Protein AF-K0SH11-F1 (afdb_monomer_lite)

Sequence (106 aa):
MQTMARTFMPMGYVKVKDIRLPEFDRHLAIDGDMCYVFDAPCRYQMIAGRNFLRRAGIDLKFVENHITWMGKSIPMKSSDFAPADYNAVFDDIAYWIDEDEIVGLR

pLDDT: mean 84.52, std 11.97, range [39.06, 97.06]

Foldseek 3Di:
DQDPVGDFDFPAWDWDAFDADVVFPRVDGDGTDIGTDTDDDDQDPDDDDPVNCVSQVWDCDVVQCWIDGPNGIDHHDDPPDHPVNVVVVVVVVVVVVVVVVVVVVD

Organism: Thalassiosira oceanica (NCBI:txid159749)

Structure (mmCIF, N/CA/C/O backbone):
data_AF-K0SH11-F1
#
_entry.id   AF-K0SH11-F1
#
loop_
_atom_site.group_PDB
_atom_site.id
_atom_site.type_symbol
_atom_site.label_atom_id
_atom_site.label_alt_id
_atom_site.label_comp_id
_atom_site.label_asym_id
_atom_site.label_entity_id
_atom_site.label_seq_id
_atom_site.pdbx_PDB_ins_code
_atom_site.Cartn_x
_atom_site.Cartn_y
_atom_site.Cartn_z
_atom_site.occupancy
_atom_site.B_iso_or_equiv
_atom_site.auth_seq_id
_atom_site.auth_comp_id
_atom_site.auth_asym_id
_atom_site.auth_atom_id
_atom_site.pdbx_PDB_model_num
ATOM 1 N N . MET A 1 1 ? 10.738 -12.269 -10.602 1.00 72.44 1 MET A N 1
ATOM 2 C CA . MET A 1 1 ? 9.855 -12.296 -9.416 1.00 72.44 1 MET A CA 1
ATOM 3 C C . MET A 1 1 ? 8.715 -13.266 -9.679 1.00 72.44 1 MET A C 1
ATOM 5 O O . MET A 1 1 ? 8.024 -13.107 -10.675 1.00 72.44 1 MET A O 1
ATOM 9 N N . GLN A 1 2 ? 8.529 -14.279 -8.834 1.00 80.19 2 GLN A N 1
ATOM 10 C CA . GLN A 1 2 ? 7.408 -15.216 -8.957 1.00 80.19 2 GLN A CA 1
ATOM 11 C C . GLN A 1 2 ? 6.299 -14.802 -7.987 1.00 80.19 2 GLN A C 1
ATOM 13 O O . GLN A 1 2 ? 6.550 -14.624 -6.798 1.00 80.19 2 GLN A O 1
ATOM 18 N N . THR A 1 3 ? 5.087 -14.614 -8.502 1.00 78.44 3 THR A N 1
ATOM 19 C CA . THR A 1 3 ? 3.881 -14.338 -7.709 1.00 78.44 3 THR A CA 1
ATOM 20 C C . THR A 1 3 ? 2.862 -15.447 -7.949 1.00 78.44 3 THR A C 1
ATOM 22 O O . THR A 1 3 ? 3.008 -16.218 -8.897 1.00 78.44 3 THR A O 1
ATOM 25 N N . MET A 1 4 ? 1.811 -15.522 -7.127 1.00 78.44 4 MET A N 1
ATOM 26 C CA . MET A 1 4 ? 0.710 -16.463 -7.377 1.00 78.44 4 MET A CA 1
ATOM 27 C C . MET A 1 4 ? -0.008 -16.196 -8.707 1.00 78.44 4 MET A C 1
ATOM 29 O O . MET A 1 4 ? -0.533 -17.127 -9.302 1.00 78.44 4 MET A O 1
ATOM 33 N N . ALA A 1 5 ? -0.020 -14.944 -9.178 1.00 72.06 5 ALA A N 1
ATOM 34 C CA . ALA A 1 5 ? -0.654 -14.584 -10.441 1.00 72.06 5 ALA A CA 1
ATOM 35 C C . ALA A 1 5 ? 0.194 -15.017 -11.648 1.00 72.06 5 ALA A C 1
ATOM 37 O O . ALA A 1 5 ? -0.318 -15.620 -12.589 1.00 72.06 5 ALA A O 1
ATOM 38 N N . ARG A 1 6 ? 1.492 -14.683 -11.637 1.00 79.88 6 ARG A N 1
ATOM 39 C CA . ARG A 1 6 ? 2.434 -14.972 -12.729 1.00 79.88 6 ARG A CA 1
ATOM 40 C C . ARG A 1 6 ? 3.890 -14.770 -12.294 1.00 79.88 6 ARG A C 1
ATOM 42 O O . ARG A 1 6 ? 4.183 -14.100 -11.299 1.00 79.88 6 ARG A O 1
ATOM 49 N N . THR A 1 7 ? 4.815 -15.309 -13.081 1.00 86.69 7 THR A N 1
ATOM 50 C CA . THR A 1 7 ? 6.230 -14.924 -13.054 1.00 86.69 7 THR A CA 1
ATOM 51 C C . THR A 1 7 ? 6.453 -13.660 -13.885 1.00 86.69 7 THR A C 1
ATOM 53 O O . THR A 1 7 ? 6.192 -13.652 -15.084 1.00 86.69 7 THR A O 1
ATOM 56 N N . PHE A 1 8 ? 6.971 -12.609 -13.253 1.00 86.75 8 PHE A N 1
ATOM 57 C CA . PHE A 1 8 ? 7.358 -11.353 -13.896 1.00 86.75 8 PHE A CA 1
ATOM 58 C C . PHE A 1 8 ? 8.883 -11.250 -13.985 1.00 86.75 8 PHE A C 1
ATOM 60 O O . PHE A 1 8 ? 9.586 -11.525 -13.002 1.00 86.75 8 PHE A O 1
ATOM 67 N N . MET A 1 9 ? 9.402 -10.854 -15.148 1.00 89.19 9 MET A N 1
ATOM 68 C CA . MET A 1 9 ? 10.822 -10.543 -15.326 1.00 89.19 9 MET A CA 1
ATOM 69 C C . MET A 1 9 ? 11.066 -9.071 -14.969 1.00 89.19 9 MET A C 1
ATOM 71 O O . MET A 1 9 ? 10.467 -8.199 -15.594 1.00 89.19 9 MET A O 1
ATOM 75 N N . PRO A 1 10 ? 11.895 -8.777 -13.951 1.00 90.00 10 PRO A N 1
ATOM 76 C CA . PRO A 1 10 ? 12.232 -7.403 -13.620 1.00 90.00 10 PRO A CA 1
ATOM 77 C C . PRO A 1 10 ? 13.125 -6.805 -14.708 1.00 90.00 10 PRO A C 1
ATOM 79 O O . PRO A 1 10 ? 14.108 -7.417 -15.117 1.00 90.00 10 PRO A O 1
ATOM 82 N N . MET A 1 11 ? 12.780 -5.595 -15.133 1.00 93.19 11 MET A N 1
ATOM 83 C CA . MET A 1 11 ? 13.531 -4.772 -16.084 1.00 93.19 11 MET A CA 1
ATOM 84 C C . MET A 1 11 ? 14.517 -3.839 -15.369 1.00 93.19 11 MET A C 1
ATOM 86 O O . MET A 1 11 ? 15.450 -3.323 -15.975 1.00 93.19 11 MET A O 1
ATOM 90 N N . GLY A 1 12 ? 14.315 -3.618 -14.070 1.00 94.38 12 GLY A N 1
ATOM 91 C CA . GLY A 1 12 ? 15.154 -2.756 -13.251 1.00 94.38 12 GLY A CA 1
ATOM 92 C C . GLY A 1 12 ? 14.608 -2.618 -11.837 1.00 94.38 12 GLY A C 1
ATOM 93 O O . GLY A 1 12 ? 13.741 -3.385 -11.404 1.00 94.38 12 GLY A O 1
ATOM 94 N N . TYR A 1 13 ? 15.116 -1.623 -11.119 1.00 94.50 13 TYR A N 1
ATOM 95 C CA . TYR A 1 13 ? 14.635 -1.263 -9.796 1.00 94.50 13 TYR A CA 1
ATOM 96 C C . TYR A 1 13 ? 14.621 0.252 -9.613 1.00 94.50 13 TYR A C 1
ATOM 98 O O . TYR A 1 13 ? 15.416 0.974 -10.211 1.00 94.50 13 TYR A O 1
ATOM 106 N N . VAL A 1 14 ? 13.740 0.720 -8.739 1.00 94.69 14 VAL A N 1
ATOM 107 C CA . VAL A 1 14 ? 13.655 2.115 -8.310 1.00 94.69 14 VAL A CA 1
ATOM 108 C C . VAL A 1 14 ? 13.648 2.173 -6.791 1.00 94.69 14 VAL A C 1
ATOM 110 O O . VAL A 1 14 ? 13.115 1.283 -6.127 1.00 94.69 14 VAL A O 1
ATOM 113 N N . LYS A 1 15 ? 14.253 3.220 -6.230 1.00 94.31 15 LYS A N 1
ATOM 114 C CA . LYS A 1 15 ? 14.144 3.507 -4.801 1.00 94.31 15 LYS A CA 1
ATOM 115 C C . LYS A 1 15 ? 12.970 4.450 -4.593 1.00 94.31 15 LYS A C 1
ATOM 117 O O . LYS A 1 15 ? 13.047 5.606 -4.996 1.00 94.31 15 LYS A O 1
ATOM 122 N N . VAL A 1 16 ? 11.916 3.956 -3.959 1.00 92.25 16 VAL A N 1
ATOM 123 C CA . VAL A 1 16 ? 10.756 4.767 -3.581 1.00 92.25 16 VAL A CA 1
ATOM 124 C C . VAL A 1 16 ? 10.946 5.226 -2.140 1.00 92.25 16 VAL A C 1
ATOM 126 O O . VAL A 1 16 ? 11.501 4.489 -1.323 1.00 92.25 16 VAL A O 1
ATOM 129 N N . LYS A 1 17 ? 10.523 6.449 -1.839 1.00 91.38 17 LYS A N 1
ATOM 130 C CA . LYS A 1 17 ? 10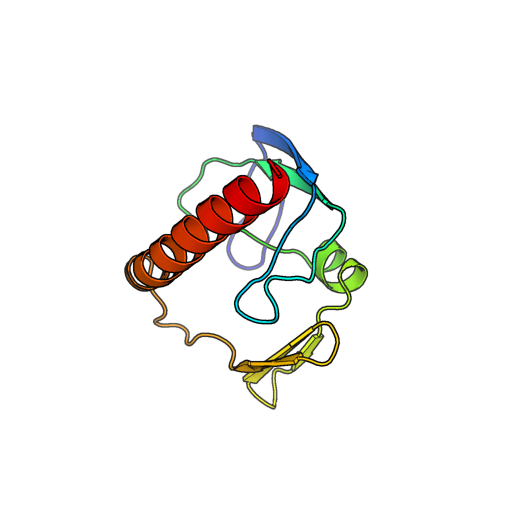.511 7.039 -0.497 1.00 91.38 17 LYS A CA 1
ATOM 131 C C . LYS A 1 17 ? 9.128 7.615 -0.221 1.00 91.38 17 LYS A C 1
ATOM 133 O O . LYS A 1 17 ? 8.404 7.872 -1.175 1.00 91.38 17 LYS A O 1
ATOM 138 N N . ASP A 1 18 ? 8.816 7.822 1.054 1.00 91.44 18 ASP A N 1
ATOM 139 C CA . ASP A 1 18 ? 7.579 8.480 1.503 1.00 91.44 18 ASP A CA 1
ATOM 140 C C . ASP A 1 18 ? 6.310 7.854 0.892 1.00 91.44 18 ASP A C 1
ATOM 142 O O . ASP A 1 18 ? 5.481 8.521 0.280 1.00 91.44 18 ASP A O 1
ATOM 146 N N . ILE A 1 19 ? 6.177 6.526 0.994 1.00 91.00 19 ILE A N 1
ATOM 147 C CA . ILE A 1 19 ? 5.013 5.817 0.447 1.00 91.00 19 ILE A CA 1
ATOM 148 C C . ILE A 1 19 ? 3.821 6.071 1.369 1.00 91.00 19 ILE A C 1
ATOM 150 O O . ILE A 1 19 ? 3.807 5.595 2.506 1.00 91.00 19 ILE A O 1
ATOM 154 N N . ARG A 1 20 ? 2.805 6.770 0.863 1.00 90.12 20 ARG A N 1
ATOM 155 C CA . ARG A 1 20 ? 1.572 7.080 1.598 1.00 90.12 20 ARG A CA 1
ATOM 156 C C . ARG A 1 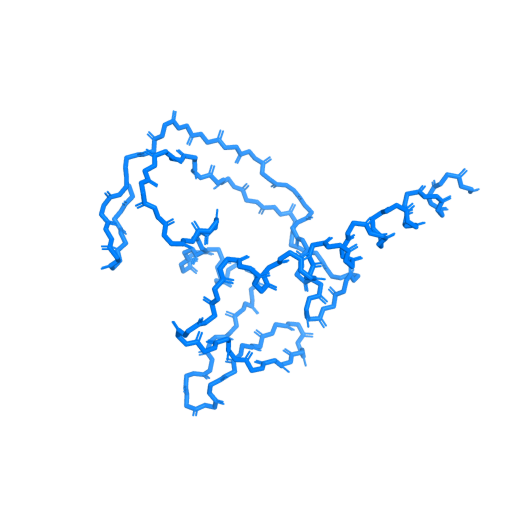20 ? 0.414 6.202 1.140 1.00 90.12 20 ARG A C 1
ATOM 158 O O . ARG A 1 20 ? 0.291 5.890 -0.043 1.00 90.12 20 ARG A O 1
ATOM 165 N N . LEU A 1 21 ? -0.442 5.816 2.086 1.00 90.12 21 LEU A N 1
ATOM 166 C CA . LEU A 1 21 ? -1.667 5.051 1.832 1.00 90.12 21 LEU A CA 1
ATOM 167 C C . LEU A 1 21 ? -2.871 5.866 2.341 1.00 90.12 21 LEU A C 1
ATOM 169 O O . LEU A 1 21 ? -3.364 5.611 3.444 1.00 90.12 21 LEU A O 1
ATOM 173 N N . PRO A 1 22 ? -3.331 6.864 1.565 1.00 87.94 22 PRO A N 1
ATOM 174 C CA . PRO A 1 22 ? -4.284 7.876 2.029 1.00 87.94 22 PRO A CA 1
ATOM 175 C C . PRO A 1 22 ? -5.655 7.307 2.405 1.00 87.94 22 PRO A C 1
ATOM 177 O O . PRO A 1 22 ? -6.348 7.896 3.226 1.00 87.94 22 PRO A O 1
ATOM 180 N N . GLU A 1 23 ? -6.017 6.131 1.884 1.00 87.81 23 GLU A N 1
ATOM 181 C CA . GLU A 1 23 ? -7.244 5.426 2.275 1.00 87.81 23 GLU A CA 1
ATOM 182 C C . GLU A 1 23 ? -7.265 5.031 3.767 1.00 87.81 23 GLU A C 1
ATOM 184 O O . GLU A 1 23 ? -8.333 4.864 4.350 1.00 87.81 23 GLU A O 1
ATOM 189 N N . PHE A 1 24 ? -6.096 4.909 4.406 1.00 91.44 24 PHE A N 1
ATOM 190 C CA . PHE A 1 24 ? -5.993 4.714 5.854 1.00 91.44 24 PHE A CA 1
ATOM 191 C C . PHE A 1 24 ? -5.834 6.041 6.591 1.00 91.44 24 PHE A C 1
ATOM 193 O O . PHE A 1 24 ? -6.602 6.342 7.506 1.00 91.44 24 PHE A O 1
ATOM 200 N N . ASP A 1 25 ? -4.785 6.784 6.231 1.00 89.12 25 ASP A N 1
ATOM 201 C CA . ASP A 1 25 ? -4.427 8.075 6.808 1.00 89.12 25 ASP A CA 1
ATOM 202 C C . ASP A 1 25 ? -3.389 8.765 5.907 1.00 89.12 25 ASP A C 1
ATOM 204 O O . ASP A 1 25 ? -2.318 8.214 5.640 1.00 89.12 25 ASP A O 1
ATOM 208 N N . ARG A 1 26 ? -3.695 9.975 5.431 1.00 86.06 26 ARG A N 1
ATOM 209 C CA . ARG A 1 26 ? -2.825 10.738 4.517 1.00 86.06 26 ARG A CA 1
ATOM 210 C C . ARG A 1 26 ? -1.551 11.280 5.173 1.00 86.06 26 ARG A C 1
ATOM 212 O O . ARG A 1 26 ? -0.610 11.631 4.467 1.00 86.06 26 ARG A O 1
ATOM 219 N N . HIS A 1 27 ? -1.525 11.371 6.504 1.00 86.69 27 HIS A N 1
ATOM 220 C CA . HIS A 1 27 ? -0.392 11.913 7.256 1.00 86.69 27 HIS A CA 1
ATOM 221 C C . HIS A 1 27 ? 0.621 10.837 7.656 1.00 86.69 27 HIS A C 1
ATOM 223 O O . HIS A 1 27 ? 1.687 11.156 8.182 1.00 86.69 27 HIS A O 1
ATOM 229 N N . LEU A 1 28 ? 0.299 9.563 7.416 1.00 89.75 28 LEU A N 1
ATOM 230 C CA . LEU A 1 28 ? 1.195 8.447 7.675 1.00 89.75 28 LEU A CA 1
ATOM 231 C C . LEU A 1 28 ? 1.945 8.053 6.407 1.00 89.75 28 LEU A C 1
ATOM 233 O O . LEU A 1 28 ? 1.383 7.978 5.312 1.00 89.75 28 LEU A O 1
ATOM 237 N N . ALA A 1 29 ? 3.221 7.735 6.586 1.00 92.31 29 ALA A N 1
ATOM 238 C CA . ALA A 1 29 ? 4.098 7.321 5.511 1.00 92.31 29 ALA A CA 1
ATOM 239 C C . ALA A 1 29 ? 4.937 6.109 5.906 1.00 92.31 29 ALA A C 1
ATOM 241 O O . ALA A 1 29 ? 5.270 5.888 7.071 1.00 92.31 29 ALA A O 1
ATOM 242 N N . ILE A 1 30 ? 5.294 5.325 4.896 1.00 93.69 30 ILE A N 1
ATOM 243 C CA . ILE A 1 30 ? 6.290 4.265 4.976 1.00 93.69 30 ILE A CA 1
ATOM 244 C C . ILE A 1 30 ? 7.572 4.834 4.363 1.00 93.69 30 ILE A C 1
ATOM 246 O O . ILE A 1 30 ? 7.563 5.247 3.203 1.00 93.69 30 ILE A O 1
ATOM 250 N N . ASP A 1 31 ? 8.679 4.804 5.111 1.00 89.88 31 ASP A N 1
ATOM 251 C CA . ASP A 1 31 ? 9.955 5.454 4.750 1.00 89.88 31 ASP A CA 1
ATOM 252 C C . ASP A 1 31 ? 10.420 5.210 3.302 1.00 89.88 31 ASP A C 1
ATOM 254 O O . ASP A 1 31 ? 11.031 6.078 2.675 1.00 89.88 31 ASP A O 1
ATOM 258 N N . GLY A 1 32 ? 10.143 4.021 2.761 1.00 87.69 32 GLY A N 1
ATOM 259 C CA . GLY A 1 32 ? 10.465 3.652 1.385 1.00 87.69 32 GLY A CA 1
ATOM 260 C C . GLY A 1 32 ? 10.818 2.180 1.211 1.00 87.69 32 GLY A C 1
ATOM 261 O O . GLY A 1 32 ? 10.915 1.438 2.190 1.00 87.69 32 GLY A O 1
ATOM 262 N N . ASP A 1 33 ? 11.012 1.746 -0.033 1.00 90.69 33 ASP A N 1
ATOM 263 C CA . ASP A 1 33 ? 11.569 0.431 -0.385 1.00 90.69 33 ASP A CA 1
ATOM 264 C C . ASP A 1 33 ? 12.301 0.477 -1.736 1.00 90.69 33 ASP A C 1
ATOM 266 O O . ASP A 1 33 ? 12.155 1.417 -2.523 1.00 90.69 33 ASP A O 1
ATOM 270 N N . MET A 1 34 ? 13.080 -0.566 -2.012 1.00 92.19 34 MET A N 1
ATOM 271 C CA . MET A 1 34 ? 13.553 -0.875 -3.356 1.00 92.19 34 MET A CA 1
ATOM 272 C C . MET A 1 34 ? 12.472 -1.672 -4.091 1.00 92.19 34 MET A C 1
ATOM 274 O O . MET A 1 34 ? 12.200 -2.826 -3.760 1.00 92.19 34 MET A O 1
ATOM 278 N N . CYS A 1 35 ? 11.870 -1.065 -5.108 1.00 92.19 35 CYS A N 1
ATOM 279 C CA . CYS A 1 35 ? 10.810 -1.672 -5.903 1.00 92.19 35 CYS A CA 1
ATOM 280 C C . CYS A 1 35 ? 11.370 -2.176 -7.232 1.00 92.19 35 CYS A C 1
ATOM 282 O O . CYS A 1 35 ? 12.093 -1.457 -7.919 1.00 92.19 35 CYS A O 1
ATOM 284 N N . TYR A 1 36 ? 11.012 -3.398 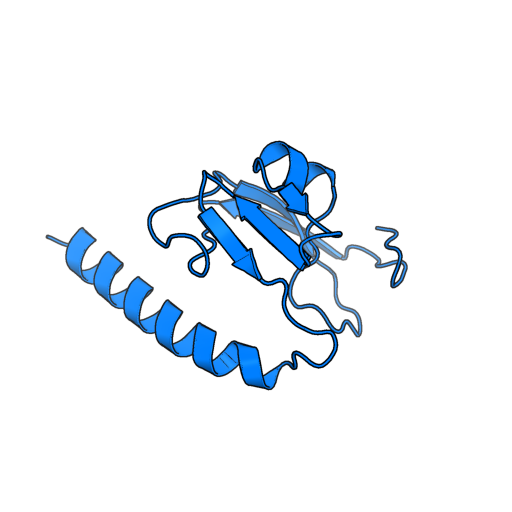-7.623 1.00 93.31 36 TYR A N 1
ATOM 285 C CA . TYR A 1 36 ? 11.313 -3.901 -8.960 1.00 93.31 36 TYR A CA 1
ATOM 286 C C . TYR A 1 36 ? 10.330 -3.328 -9.978 1.00 93.31 36 TYR A C 1
ATOM 288 O O . TYR A 1 36 ? 9.123 -3.342 -9.748 1.00 93.31 36 TYR A O 1
ATOM 296 N N . VAL A 1 37 ? 10.852 -2.883 -11.117 1.00 93.44 37 VAL A N 1
ATOM 297 C CA . VAL A 1 37 ? 10.047 -2.421 -12.253 1.00 93.44 37 VAL A CA 1
ATOM 298 C C . VAL A 1 37 ? 9.961 -3.547 -13.271 1.00 93.44 37 VAL A C 1
ATOM 300 O O . VAL A 1 37 ? 10.964 -4.201 -13.561 1.00 93.44 37 VAL A O 1
ATOM 303 N N . PHE A 1 38 ? 8.773 -3.788 -13.810 1.00 91.94 38 PHE A N 1
ATOM 304 C CA . PHE A 1 38 ? 8.545 -4.747 -14.885 1.00 91.94 38 PHE A CA 1
ATOM 305 C C . PHE A 1 38 ? 7.512 -4.189 -15.861 1.00 91.94 38 PHE A C 1
ATOM 307 O O . PHE A 1 38 ? 6.668 -3.386 -15.472 1.00 91.94 38 PHE A O 1
ATOM 314 N N . ASP A 1 39 ? 7.575 -4.648 -17.108 1.00 91.19 39 ASP A N 1
ATOM 315 C CA . ASP A 1 39 ? 6.593 -4.332 -18.141 1.00 91.19 39 ASP A CA 1
ATOM 316 C C . ASP A 1 39 ? 5.974 -5.639 -18.646 1.00 91.19 39 ASP A C 1
ATOM 318 O O . ASP A 1 39 ? 6.634 -6.468 -19.277 1.00 91.19 39 ASP A O 1
ATOM 322 N N . ALA A 1 40 ? 4.730 -5.888 -18.244 1.00 88.75 40 ALA A N 1
ATOM 323 C CA . ALA A 1 40 ? 3.963 -7.061 -18.635 1.00 88.75 40 ALA A CA 1
ATOM 324 C C . ALA A 1 40 ? 2.467 -6.805 -18.410 1.00 88.75 40 ALA A C 1
ATOM 326 O O . ALA A 1 40 ? 2.116 -6.111 -17.452 1.00 88.75 40 ALA A O 1
ATOM 327 N N . PRO A 1 41 ? 1.571 -7.444 -19.190 1.00 87.81 41 PRO A N 1
ATOM 328 C CA . PRO A 1 41 ? 0.140 -7.412 -18.913 1.00 87.81 41 PRO A CA 1
ATOM 329 C C . PRO A 1 41 ? -0.144 -7.855 -17.473 1.00 87.81 41 PRO A C 1
ATOM 331 O O . PRO A 1 41 ? 0.077 -9.013 -17.103 1.00 87.81 41 PRO A O 1
ATOM 334 N N . CYS A 1 42 ? -0.610 -6.913 -16.657 1.00 83.62 42 CYS A N 1
ATOM 335 C CA . CYS A 1 42 ? -0.862 -7.085 -15.236 1.00 83.62 42 CYS A CA 1
ATOM 336 C C . CYS A 1 42 ? -2.120 -6.304 -14.861 1.00 83.62 42 CYS A C 1
ATOM 338 O O . CYS A 1 42 ? -2.302 -5.166 -15.281 1.00 83.62 42 CYS A O 1
ATOM 340 N N . ARG A 1 43 ? -2.989 -6.914 -14.050 1.00 80.56 43 ARG A N 1
ATOM 341 C CA . ARG A 1 43 ? -4.186 -6.242 -13.527 1.00 80.56 43 ARG A CA 1
ATOM 342 C C . ARG A 1 43 ? -3.841 -5.157 -12.496 1.00 80.56 43 ARG A C 1
ATOM 344 O O . ARG A 1 43 ? -4.633 -4.250 -12.274 1.00 80.56 43 ARG A O 1
ATOM 351 N N . TYR A 1 44 ? -2.688 -5.279 -11.845 1.00 84.44 44 TYR A N 1
ATOM 352 C CA . TYR A 1 44 ? -2.282 -4.446 -10.718 1.00 84.44 44 TYR A CA 1
ATOM 353 C C . TYR A 1 44 ? -1.262 -3.395 -11.149 1.00 84.44 44 TYR A C 1
ATOM 355 O O . TYR A 1 44 ? -0.310 -3.725 -11.853 1.00 84.44 44 TYR A O 1
ATOM 363 N N . GLN A 1 45 ? -1.421 -2.172 -10.639 1.00 83.38 45 GLN A N 1
ATOM 364 C CA . GLN A 1 45 ? -0.435 -1.093 -10.786 1.00 83.38 45 GLN A CA 1
ATOM 365 C C . GLN A 1 45 ? 0.803 -1.315 -9.902 1.00 83.38 45 GLN A C 1
ATOM 367 O O . GLN A 1 45 ? 1.916 -0.960 -10.272 1.00 83.38 45 GLN A O 1
ATOM 372 N N . MET A 1 46 ? 0.626 -1.945 -8.736 1.00 86.94 46 MET A N 1
ATOM 373 C CA . MET A 1 46 ? 1.706 -2.271 -7.806 1.00 86.94 46 MET A CA 1
ATOM 374 C C . MET A 1 46 ? 1.440 -3.618 -7.133 1.00 86.94 46 MET A C 1
ATOM 376 O O . MET A 1 46 ? 0.303 -3.941 -6.792 1.00 86.94 46 MET A O 1
ATOM 380 N N . ILE A 1 47 ? 2.500 -4.398 -6.913 1.00 90.12 47 ILE A N 1
ATOM 381 C CA . ILE A 1 47 ? 2.442 -5.670 -6.185 1.00 90.12 47 ILE A CA 1
ATOM 382 C C . ILE A 1 47 ? 3.278 -5.543 -4.910 1.00 90.12 47 ILE A C 1
ATOM 384 O O . ILE A 1 47 ? 4.507 -5.5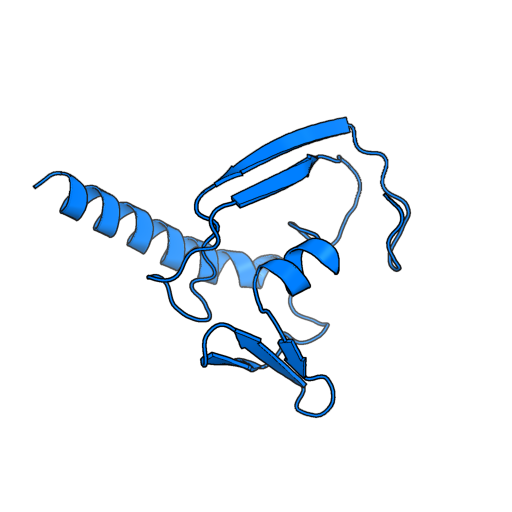54 -4.956 1.00 90.12 47 ILE A O 1
ATOM 388 N N . ALA A 1 48 ? 2.606 -5.467 -3.761 1.00 91.12 48 ALA A N 1
ATOM 389 C CA . ALA A 1 48 ? 3.245 -5.454 -2.450 1.00 91.12 48 ALA A CA 1
ATOM 390 C C . ALA A 1 48 ? 3.447 -6.887 -1.931 1.00 91.12 48 ALA A C 1
ATOM 392 O O . ALA A 1 48 ? 2.498 -7.598 -1.602 1.00 91.12 48 ALA A O 1
ATOM 393 N N . GLY A 1 49 ? 4.703 -7.331 -1.869 1.00 90.56 49 GLY A N 1
ATOM 394 C CA . GLY A 1 49 ? 5.052 -8.654 -1.350 1.00 90.56 49 GLY A CA 1
ATOM 395 C C . GLY A 1 49 ? 5.073 -8.723 0.182 1.00 90.56 49 GLY A C 1
ATOM 396 O O . GLY A 1 49 ? 5.148 -7.710 0.875 1.00 90.56 49 GLY A O 1
ATOM 397 N N . ARG A 1 50 ? 5.118 -9.949 0.721 1.00 92.00 50 ARG A N 1
ATOM 398 C CA . ARG A 1 50 ? 5.159 -10.228 2.172 1.00 92.00 50 ARG A CA 1
ATOM 399 C C . ARG A 1 50 ? 6.230 -9.429 2.926 1.00 92.00 50 ARG A C 1
ATOM 401 O O . ARG A 1 50 ? 5.974 -8.975 4.034 1.00 92.00 50 ARG A O 1
ATOM 408 N N . ASN A 1 51 ? 7.423 -9.270 2.349 1.00 91.31 51 ASN A N 1
ATOM 409 C CA . ASN A 1 51 ? 8.527 -8.563 3.007 1.00 91.31 51 ASN A CA 1
ATOM 410 C C . ASN A 1 51 ? 8.206 -7.084 3.243 1.00 91.31 51 ASN A C 1
ATOM 412 O O . ASN A 1 51 ? 8.453 -6.586 4.340 1.00 91.31 51 ASN A O 1
ATOM 416 N N . PHE A 1 52 ? 7.619 -6.425 2.241 1.00 92.81 52 PHE A N 1
ATOM 417 C CA . PHE A 1 52 ? 7.157 -5.046 2.353 1.00 92.81 52 PHE A CA 1
ATOM 418 C C . PHE A 1 52 ? 6.034 -4.939 3.385 1.00 92.81 52 PHE A C 1
ATOM 420 O O . PHE A 1 52 ? 6.163 -4.178 4.337 1.00 92.81 52 PHE A O 1
ATOM 427 N N . LEU A 1 53 ? 4.989 -5.768 3.260 1.00 94.56 53 LEU A N 1
ATOM 428 C CA . LEU A 1 53 ? 3.831 -5.745 4.164 1.00 94.56 53 LEU A CA 1
ATOM 429 C C . LEU A 1 53 ? 4.240 -5.940 5.632 1.00 94.56 53 LEU A C 1
ATOM 431 O O . LEU A 1 53 ? 3.825 -5.176 6.498 1.00 94.56 53 LEU A O 1
ATOM 435 N N . ARG A 1 54 ? 5.125 -6.911 5.903 1.00 94.38 54 ARG A N 1
ATOM 436 C CA . ARG A 1 54 ? 5.647 -7.173 7.251 1.00 94.38 54 ARG A CA 1
ATOM 437 C C . ARG A 1 54 ? 6.417 -5.980 7.810 1.00 94.38 54 ARG A C 1
ATOM 439 O O . ARG A 1 54 ? 6.269 -5.659 8.981 1.00 94.38 54 ARG A O 1
ATOM 446 N N . ARG A 1 55 ? 7.263 -5.347 6.995 1.00 93.38 55 ARG A N 1
ATOM 447 C CA . ARG A 1 55 ? 8.065 -4.190 7.417 1.00 93.38 55 ARG A CA 1
ATOM 448 C C . ARG A 1 55 ? 7.204 -2.948 7.641 1.00 93.38 55 ARG A C 1
ATOM 450 O O . ARG A 1 55 ? 7.483 -2.192 8.560 1.00 93.38 55 ARG A O 1
ATOM 457 N N . ALA A 1 56 ? 6.173 -2.762 6.822 1.00 93.94 56 ALA A N 1
ATOM 458 C CA . ALA A 1 56 ? 5.218 -1.667 6.944 1.00 93.94 56 ALA A CA 1
ATOM 459 C C . ALA A 1 56 ? 4.238 -1.837 8.121 1.00 93.94 56 ALA A C 1
ATOM 461 O O . ALA A 1 56 ? 3.542 -0.885 8.461 1.00 93.94 56 ALA A O 1
ATOM 462 N N . GLY A 1 57 ? 4.170 -3.029 8.730 1.00 95.06 57 GLY A N 1
ATOM 463 C CA . GLY A 1 57 ? 3.217 -3.331 9.800 1.00 95.06 57 GLY A CA 1
ATOM 464 C C . GLY A 1 57 ? 1.772 -3.394 9.302 1.00 95.06 57 GLY A C 1
ATOM 465 O O . GLY A 1 57 ? 0.872 -2.902 9.977 1.00 95.06 57 GLY A O 1
ATOM 466 N N . ILE A 1 58 ? 1.562 -3.927 8.094 1.00 96.62 58 ILE A N 1
ATOM 467 C CA . ILE A 1 58 ? 0.233 -4.088 7.494 1.00 96.62 58 ILE A CA 1
ATOM 468 C C . ILE A 1 58 ? -0.277 -5.504 7.766 1.00 96.62 58 ILE A C 1
ATOM 470 O O . ILE A 1 58 ? 0.353 -6.484 7.359 1.00 96.62 58 ILE A O 1
ATOM 474 N N . ASP A 1 59 ? -1.456 -5.594 8.375 1.00 96.50 59 ASP A N 1
ATOM 475 C CA . ASP A 1 59 ? -2.145 -6.846 8.666 1.00 96.50 59 ASP A CA 1
ATOM 476 C C . ASP A 1 59 ? -3.286 -7.090 7.674 1.00 96.50 59 ASP A C 1
ATOM 478 O O . ASP A 1 59 ? -4.173 -6.255 7.489 1.00 96.50 59 ASP A O 1
ATOM 482 N N . LEU A 1 60 ? -3.293 -8.276 7.064 1.00 95.81 60 LEU A N 1
ATOM 483 C CA . LEU A 1 60 ? -4.386 -8.749 6.215 1.00 95.81 60 LEU A CA 1
ATOM 484 C C . LEU A 1 60 ? -5.293 -9.676 7.031 1.00 95.81 60 LEU A C 1
ATOM 486 O O . LEU A 1 60 ? -4.934 -10.820 7.316 1.00 95.81 60 LEU A O 1
ATOM 490 N N . LYS A 1 61 ? -6.475 -9.182 7.401 1.00 95.44 61 LYS A N 1
ATOM 491 C CA . LYS A 1 61 ? -7.476 -9.897 8.198 1.00 95.44 61 LYS A CA 1
ATOM 492 C C . LYS A 1 61 ? -8.534 -10.513 7.289 1.00 95.44 61 LYS A C 1
ATOM 494 O O . LYS A 1 61 ? -9.555 -9.901 6.983 1.00 95.44 61 LYS A O 1
ATOM 499 N N . PHE A 1 62 ? -8.252 -11.720 6.801 1.00 94.31 62 PHE A N 1
ATOM 500 C CA . PHE A 1 62 ? -9.086 -12.379 5.789 1.00 94.31 62 PHE A CA 1
ATOM 501 C C . PHE A 1 62 ? -10.469 -12.800 6.293 1.00 94.31 62 PHE A C 1
ATOM 503 O O . PHE A 1 62 ? -11.409 -12.785 5.507 1.00 94.31 62 PHE A O 1
ATOM 510 N N . VAL A 1 63 ? -10.615 -13.158 7.574 1.00 95.38 63 VAL A N 1
ATOM 511 C CA . VAL A 1 63 ? -11.921 -13.552 8.138 1.00 95.38 63 VAL A CA 1
ATOM 512 C C . VAL A 1 63 ? -12.867 -12.353 8.166 1.00 95.38 63 VAL A C 1
ATOM 514 O O . VAL A 1 63 ? -14.024 -12.459 7.775 1.00 95.38 63 VAL A O 1
ATOM 517 N N . GLU A 1 64 ? -12.354 -11.197 8.571 1.00 95.25 64 GLU A N 1
ATOM 518 C CA . GLU A 1 64 ? -13.087 -9.938 8.627 1.00 95.25 64 GLU A CA 1
ATOM 519 C C . GLU A 1 64 ? -13.177 -9.250 7.261 1.00 95.25 64 GLU A C 1
ATOM 521 O O . GLU A 1 64 ? -13.924 -8.287 7.116 1.00 95.25 64 GLU A O 1
ATOM 526 N N . ASN A 1 65 ? -12.418 -9.711 6.264 1.00 95.62 65 ASN A N 1
ATOM 527 C CA . ASN A 1 65 ? -12.230 -9.042 4.978 1.00 95.62 65 ASN A CA 1
ATOM 528 C C . ASN A 1 65 ? -11.750 -7.585 5.138 1.00 95.62 65 ASN A C 1
ATOM 530 O O . ASN A 1 65 ? -12.250 -6.672 4.481 1.00 95.62 65 ASN A O 1
ATOM 534 N N . HIS A 1 66 ? -10.797 -7.360 6.047 1.00 96.75 66 HIS A N 1
ATOM 535 C CA . HIS A 1 66 ? -10.241 -6.041 6.352 1.00 96.75 66 HIS A CA 1
ATOM 536 C C . HIS A 1 66 ? -8.718 -6.011 6.227 1.00 96.75 66 HIS A C 1
ATOM 538 O O . HIS A 1 66 ? -8.024 -7.002 6.451 1.00 96.75 66 HIS A O 1
ATOM 544 N N . ILE A 1 67 ? -8.189 -4.833 5.924 1.00 97.06 67 ILE A N 1
ATOM 545 C CA . ILE A 1 67 ? -6.766 -4.522 6.040 1.00 97.06 67 ILE A CA 1
ATOM 546 C C . ILE A 1 67 ? -6.607 -3.585 7.227 1.00 97.06 67 ILE A C 1
ATOM 548 O O . ILE A 1 67 ? -7.357 -2.618 7.351 1.00 97.06 67 ILE A O 1
ATOM 552 N N . THR A 1 68 ? -5.646 -3.865 8.102 1.00 96.94 68 THR A N 1
ATOM 553 C CA . THR A 1 68 ? -5.313 -3.007 9.240 1.00 96.94 68 THR A CA 1
ATOM 554 C C . THR A 1 68 ? -3.898 -2.459 9.082 1.00 96.94 68 THR A C 1
ATOM 556 O O . THR A 1 68 ? -2.971 -3.199 8.759 1.00 96.94 68 THR A O 1
ATOM 559 N N . TRP A 1 69 ? -3.724 -1.163 9.324 1.00 96.81 69 TRP A N 1
ATOM 560 C CA . TRP A 1 69 ? -2.427 -0.493 9.319 1.00 96.81 69 TRP A CA 1
ATOM 561 C C . TRP A 1 69 ? -2.442 0.677 10.307 1.00 96.81 69 TRP A C 1
ATOM 563 O O . TRP A 1 69 ? -3.379 1.471 10.307 1.00 96.81 69 TRP A O 1
ATOM 573 N N . MET A 1 70 ? -1.432 0.765 11.183 1.00 93.06 70 MET A N 1
ATOM 574 C CA . MET A 1 70 ? -1.270 1.862 12.159 1.00 93.06 70 MET A CA 1
ATOM 575 C C . MET A 1 70 ? -2.538 2.169 12.986 1.00 93.06 70 MET A C 1
ATOM 577 O O . MET A 1 70 ? -2.892 3.318 13.235 1.00 93.06 70 MET A O 1
ATOM 581 N N . GLY A 1 71 ? -3.262 1.122 13.398 1.00 92.38 71 GLY A N 1
ATOM 582 C CA . GLY A 1 71 ? -4.500 1.237 14.180 1.00 92.38 71 GLY A CA 1
ATOM 583 C C . GLY A 1 71 ? -5.756 1.595 13.372 1.00 92.38 71 GLY A C 1
ATOM 584 O O . GLY A 1 71 ? -6.851 1.586 13.930 1.00 92.38 71 GLY A O 1
ATOM 585 N N . LYS A 1 72 ? -5.633 1.862 12.067 1.00 94.94 72 LYS A N 1
ATOM 586 C CA . LYS A 1 72 ? -6.755 2.053 11.139 1.00 94.94 72 LYS A CA 1
ATOM 587 C C . LYS A 1 72 ? -7.114 0.728 10.483 1.00 94.94 72 LYS A C 1
ATOM 589 O O . LYS A 1 72 ? -6.231 -0.071 10.186 1.00 94.94 72 LYS A O 1
ATOM 594 N N . SER A 1 73 ? -8.400 0.494 10.241 1.00 95.88 73 SER A N 1
ATOM 595 C CA . SER A 1 73 ? -8.887 -0.720 9.587 1.00 95.88 73 SER A CA 1
ATOM 596 C C . SER A 1 73 ? -9.908 -0.355 8.521 1.00 95.88 73 SER A C 1
ATOM 598 O O . SER A 1 73 ? -10.873 0.342 8.823 1.00 95.88 73 SER A O 1
ATOM 600 N N . ILE A 1 74 ? -9.698 -0.834 7.297 1.00 95.12 74 ILE A N 1
ATOM 601 C CA . ILE A 1 74 ? -10.570 -0.582 6.144 1.00 95.12 74 ILE A CA 1
ATOM 602 C C . ILE A 1 74 ? -10.997 -1.910 5.510 1.00 95.12 74 ILE A C 1
ATOM 604 O O . ILE A 1 74 ? -10.246 -2.889 5.601 1.00 95.12 74 ILE A O 1
ATOM 608 N N . PRO A 1 75 ? -12.177 -1.986 4.876 1.00 95.31 75 PRO A N 1
ATOM 609 C CA . PRO A 1 75 ? -12.581 -3.182 4.150 1.00 95.31 75 PRO A CA 1
ATOM 610 C C . PRO A 1 75 ? -11.660 -3.423 2.945 1.00 95.31 75 PRO A C 1
ATOM 612 O O . PRO A 1 75 ? -11.267 -2.490 2.245 1.00 95.31 75 PRO A O 1
ATOM 615 N N . MET A 1 76 ? -11.329 -4.686 2.676 1.00 94.00 76 MET A N 1
ATOM 616 C CA . MET A 1 76 ? -10.642 -5.066 1.441 1.00 94.00 76 MET A CA 1
ATOM 617 C C . MET A 1 76 ? -11.538 -4.766 0.233 1.00 94.00 76 MET A C 1
ATOM 619 O O . MET A 1 76 ? -12.746 -5.017 0.265 1.00 94.00 76 MET A O 1
ATOM 623 N N . LYS A 1 77 ? -10.937 -4.271 -0.856 1.00 88.25 77 LYS A N 1
ATOM 624 C CA . LYS A 1 77 ? -11.646 -4.077 -2.127 1.00 88.25 77 LYS A CA 1
ATOM 625 C C . LYS A 1 77 ? -12.123 -5.419 -2.684 1.00 88.25 77 LYS A C 1
ATOM 627 O O . LYS A 1 77 ? -11.427 -6.431 -2.589 1.00 88.25 77 LYS A O 1
ATOM 632 N N . SER A 1 78 ? -13.309 -5.411 -3.276 1.00 85.31 78 SER A N 1
ATOM 633 C CA . SER A 1 78 ? -13.911 -6.577 -3.911 1.00 85.31 78 SER A CA 1
ATOM 634 C C . SER A 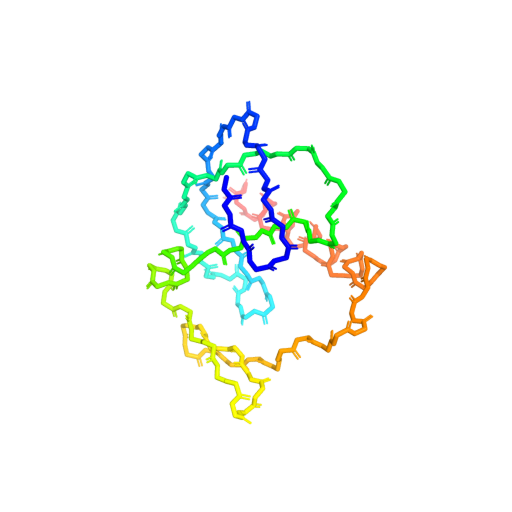1 78 ? -13.156 -6.988 -5.180 1.00 85.31 78 SER A C 1
ATOM 636 O O . SER A 1 78 ? -12.390 -6.227 -5.774 1.00 85.31 78 SER A O 1
ATOM 638 N N . SER A 1 79 ? -13.352 -8.233 -5.615 1.00 80.31 79 SER A N 1
ATOM 639 C CA . SER A 1 79 ? -12.637 -8.797 -6.767 1.00 80.31 79 SER A CA 1
ATOM 640 C C . SER A 1 79 ? -13.023 -8.185 -8.114 1.00 80.31 79 SER A C 1
ATOM 642 O O . SER A 1 79 ? -12.340 -8.448 -9.104 1.00 80.31 79 SER A O 1
ATOM 644 N N . ASP A 1 80 ? -14.101 -7.413 -8.173 1.00 82.00 80 ASP A N 1
ATOM 645 C CA . ASP A 1 80 ? -14.579 -6.632 -9.317 1.00 82.00 80 ASP A CA 1
ATOM 646 C C . ASP A 1 80 ? -14.035 -5.193 -9.339 1.00 82.00 80 ASP A C 1
ATOM 648 O O . ASP A 1 80 ? -14.214 -4.524 -10.350 1.00 82.00 80 ASP A O 1
ATOM 652 N N . PHE A 1 81 ? -13.293 -4.758 -8.308 1.00 79.62 81 PHE A N 1
ATOM 653 C CA . PHE A 1 81 ? -12.637 -3.447 -8.287 1.00 79.62 81 PHE A CA 1
ATOM 654 C C . PHE A 1 81 ? -11.751 -3.269 -9.528 1.00 79.62 81 PHE A C 1
ATOM 656 O O . PHE A 1 81 ? -10.850 -4.082 -9.803 1.00 79.62 81 PHE A O 1
ATOM 663 N N . ALA A 1 82 ? -12.057 -2.245 -10.317 1.00 71.94 82 ALA A N 1
ATOM 664 C CA . ALA A 1 82 ? -11.583 -2.090 -11.680 1.00 71.94 82 ALA A CA 1
ATOM 665 C C . ALA A 1 82 ? -10.699 -0.849 -11.836 1.00 71.94 82 ALA A C 1
ATOM 667 O O . ALA A 1 82 ? -10.749 0.070 -11.021 1.00 71.94 82 ALA A O 1
ATOM 668 N N . PRO A 1 83 ? -9.910 -0.774 -12.925 1.00 69.75 83 PRO A N 1
ATOM 669 C CA . PRO A 1 83 ? -9.060 0.376 -13.186 1.00 69.75 83 PRO A CA 1
ATOM 670 C C . PRO A 1 83 ? -9.757 1.745 -13.126 1.00 69.75 83 PRO A C 1
ATOM 672 O O . PRO A 1 83 ? -9.161 2.720 -12.683 1.00 69.75 83 PRO A O 1
ATOM 675 N N . ALA A 1 84 ? -11.025 1.809 -13.542 1.00 71.81 84 ALA A N 1
ATOM 676 C CA . ALA A 1 84 ? -11.820 3.034 -13.514 1.00 71.81 84 ALA A CA 1
ATOM 677 C C . ALA A 1 84 ? -12.077 3.555 -12.089 1.00 71.81 84 ALA A C 1
ATOM 679 O O . ALA A 1 84 ? -12.135 4.767 -11.895 1.00 71.81 84 ALA A O 1
ATOM 680 N N . ASP A 1 85 ? -12.159 2.663 -11.098 1.00 70.69 85 ASP A N 1
ATOM 681 C CA . ASP A 1 85 ? -12.382 3.028 -9.697 1.00 70.69 85 ASP A CA 1
ATOM 682 C C . ASP A 1 85 ? -11.148 3.698 -9.072 1.00 70.69 85 ASP A C 1
ATOM 684 O O . ASP A 1 85 ? -11.273 4.418 -8.083 1.00 70.69 85 ASP A O 1
ATOM 688 N N . TYR A 1 86 ? -9.950 3.509 -9.649 1.00 68.50 86 TYR A N 1
ATOM 689 C CA . TYR A 1 86 ? -8.756 4.209 -9.173 1.00 68.50 86 TYR A CA 1
ATOM 690 C C . TYR A 1 86 ? -8.775 5.697 -9.528 1.00 68.50 86 TYR A C 1
ATOM 692 O O . TYR A 1 86 ? -8.280 6.495 -8.744 1.00 68.50 86 TYR A O 1
ATOM 700 N N . ASN A 1 87 ? -9.331 6.090 -10.681 1.00 68.62 87 ASN A N 1
ATOM 701 C CA . ASN A 1 87 ? -9.254 7.478 -11.1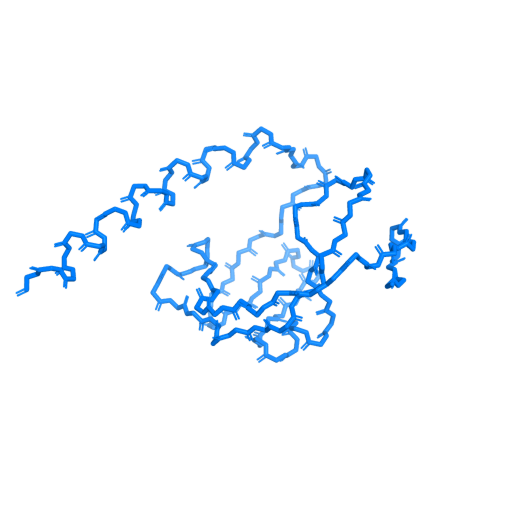63 1.00 68.62 87 ASN A CA 1
ATOM 702 C C . ASN A 1 87 ? -9.939 8.463 -10.209 1.00 68.62 87 ASN A C 1
ATOM 704 O O . ASN A 1 87 ? -9.384 9.515 -9.922 1.00 68.62 87 ASN A O 1
ATOM 708 N N . ALA A 1 88 ? -11.080 8.076 -9.635 1.00 67.19 88 ALA A N 1
ATOM 709 C CA . ALA A 1 88 ? -11.761 8.889 -8.628 1.00 67.19 88 ALA A CA 1
ATOM 710 C C . ALA A 1 88 ? -10.921 9.074 -7.350 1.00 67.19 88 ALA A C 1
ATOM 712 O O . ALA A 1 88 ? -10.983 10.119 -6.711 1.00 67.19 88 ALA A O 1
ATOM 713 N N . VAL A 1 89 ? -10.123 8.066 -6.985 1.00 68.50 89 VAL A N 1
ATOM 714 C CA . VAL A 1 89 ? -9.192 8.141 -5.850 1.00 68.50 89 VAL A CA 1
ATOM 715 C C . VAL A 1 89 ? -7.971 8.993 -6.211 1.00 68.50 89 VAL A C 1
ATOM 717 O O . VAL A 1 89 ? -7.474 9.734 -5.372 1.00 68.50 89 VAL A O 1
ATOM 720 N N . PHE A 1 90 ? -7.488 8.916 -7.453 1.00 70.69 90 PHE A N 1
ATOM 721 C CA . PHE A 1 90 ? -6.342 9.697 -7.917 1.00 70.69 90 PHE A CA 1
ATOM 722 C C . PHE A 1 90 ? -6.621 11.198 -7.962 1.00 70.69 90 PHE A C 1
ATOM 724 O O . PHE A 1 90 ? -5.751 11.956 -7.543 1.00 70.69 90 PHE A O 1
ATOM 731 N N . ASP A 1 91 ? -7.801 11.620 -8.421 1.00 71.44 91 ASP A N 1
ATOM 732 C CA . ASP A 1 91 ? -8.162 13.044 -8.473 1.00 71.44 91 ASP A CA 1
ATOM 733 C C . ASP A 1 91 ? -8.170 13.672 -7.069 1.00 71.44 91 ASP A C 1
ATOM 735 O O . ASP A 1 91 ? -7.641 14.765 -6.870 1.00 71.44 91 ASP A O 1
ATOM 739 N N . ASP A 1 92 ? -8.697 12.946 -6.078 1.00 69.38 92 ASP A N 1
ATOM 740 C CA . ASP A 1 92 ? -8.685 13.370 -4.676 1.00 69.38 92 ASP A CA 1
ATOM 741 C C . ASP A 1 92 ? -7.244 13.457 -4.143 1.00 69.38 92 ASP A C 1
ATOM 743 O O . ASP A 1 92 ? -6.828 14.486 -3.619 1.00 69.38 92 ASP A O 1
ATOM 747 N N . ILE A 1 93 ? -6.428 12.417 -4.361 1.00 73.50 93 ILE A N 1
ATOM 748 C CA . ILE A 1 93 ? -5.012 12.398 -3.952 1.00 73.50 93 ILE A CA 1
ATOM 749 C C . ILE A 1 93 ? -4.216 13.548 -4.582 1.00 73.50 93 ILE A C 1
ATOM 751 O O . ILE A 1 93 ? -3.409 14.165 -3.888 1.00 73.50 93 ILE A O 1
ATOM 755 N N . ALA A 1 94 ? -4.420 13.833 -5.869 1.00 73.06 94 ALA A N 1
ATOM 756 C CA . ALA A 1 94 ? -3.719 14.902 -6.573 1.00 73.06 94 ALA A CA 1
ATOM 757 C C . ALA A 1 94 ? -4.029 16.274 -5.960 1.00 73.06 94 ALA A C 1
ATOM 759 O O . ALA A 1 94 ? -3.110 17.042 -5.691 1.00 73.06 94 ALA A O 1
ATOM 760 N N . TYR A 1 95 ? -5.301 16.530 -5.642 1.00 72.62 95 TYR A N 1
ATOM 761 C CA . TYR A 1 95 ? -5.717 17.753 -4.958 1.00 72.62 95 TYR A CA 1
ATOM 762 C C . TYR A 1 95 ? -5.023 17.924 -3.595 1.00 72.62 95 TYR A C 1
ATOM 764 O O . TYR A 1 95 ? -4.534 19.006 -3.272 1.00 72.62 95 TYR A O 1
ATOM 772 N N . TRP A 1 96 ? -4.922 16.851 -2.804 1.00 69.62 96 TRP A N 1
ATOM 773 C CA . TRP A 1 96 ? -4.244 16.900 -1.504 1.00 69.62 96 TRP A CA 1
ATOM 774 C C . TRP A 1 96 ? -2.736 17.137 -1.611 1.00 69.62 96 TRP A C 1
ATOM 776 O O . TRP A 1 96 ? -2.176 17.842 -0.774 1.00 69.62 96 TRP A O 1
ATOM 786 N N . ILE A 1 97 ? -2.076 16.545 -2.613 1.00 70.69 97 ILE A N 1
ATOM 787 C CA . ILE A 1 97 ? -0.642 16.760 -2.852 1.00 70.69 97 ILE A CA 1
ATOM 788 C C . ILE A 1 97 ? -0.384 18.236 -3.166 1.00 70.69 97 ILE A C 1
ATOM 790 O O . ILE A 1 97 ? 0.521 18.825 -2.576 1.00 70.69 97 ILE A O 1
ATOM 794 N N . ASP A 1 98 ? -1.216 18.838 -4.019 1.00 72.75 98 ASP A N 1
ATOM 795 C CA . ASP A 1 98 ? -1.107 20.255 -4.366 1.00 72.75 98 ASP A CA 1
ATOM 796 C C . ASP A 1 98 ? -1.333 21.160 -3.136 1.00 72.75 98 ASP A C 1
ATOM 798 O O . ASP A 1 98 ? -0.581 22.113 -2.923 1.00 72.75 98 ASP A O 1
ATOM 802 N N . GLU A 1 99 ? -2.320 20.866 -2.276 1.00 70.56 99 GLU A N 1
ATOM 803 C CA . GLU A 1 99 ? -2.542 21.626 -1.032 1.00 70.56 99 GLU A CA 1
ATOM 804 C C . GLU A 1 99 ? -1.367 21.520 -0.044 1.00 70.56 99 GLU A C 1
ATOM 806 O O . GLU A 1 99 ? -0.929 22.540 0.497 1.00 70.56 99 GLU A O 1
ATOM 811 N N . ASP A 1 100 ? -0.842 20.315 0.197 1.00 66.00 100 ASP A N 1
ATOM 812 C CA . ASP A 1 100 ? 0.288 20.100 1.112 1.00 66.00 100 ASP A CA 1
ATOM 813 C C . ASP A 1 100 ? 1.565 20.805 0.602 1.00 66.00 100 ASP A C 1
ATOM 815 O O . ASP A 1 100 ? 2.324 21.366 1.400 1.00 66.00 100 ASP A O 1
ATOM 819 N N . GLU A 1 101 ? 1.794 20.840 -0.718 1.00 64.50 101 GLU A N 1
ATOM 820 C CA . GLU A 1 101 ? 2.924 21.555 -1.330 1.00 64.50 101 GLU A CA 1
ATOM 821 C C . GLU A 1 101 ? 2.770 23.084 -1.208 1.00 64.50 101 GLU A C 1
ATOM 823 O O . GLU A 1 101 ? 3.735 23.788 -0.898 1.00 64.50 101 GLU A O 1
ATOM 828 N N . ILE A 1 102 ? 1.544 23.607 -1.339 1.00 56.69 102 ILE A N 1
ATOM 829 C CA . ILE A 1 102 ? 1.229 25.030 -1.116 1.00 56.69 102 ILE A CA 1
ATOM 830 C C . ILE A 1 102 ? 1.444 25.435 0.352 1.00 56.69 102 ILE A C 1
ATOM 832 O O . ILE A 1 102 ? 1.921 26.541 0.624 1.00 56.69 102 ILE A O 1
ATOM 836 N N . VAL A 1 103 ? 1.110 24.565 1.309 1.00 55.31 103 VAL A N 1
ATOM 837 C CA . VAL A 1 103 ? 1.310 24.824 2.746 1.00 55.31 103 VAL A CA 1
ATOM 838 C C . VAL A 1 103 ? 2.789 24.730 3.140 1.00 55.31 103 VAL A C 1
ATOM 840 O O . VAL A 1 103 ? 3.233 25.512 3.976 1.00 55.31 103 VAL A O 1
ATOM 843 N N . GLY A 1 104 ? 3.570 23.842 2.514 1.00 53.66 104 GLY A N 1
ATOM 844 C CA . GLY A 1 104 ? 5.014 23.693 2.751 1.00 53.66 104 GLY A CA 1
ATOM 845 C C . GLY A 1 104 ? 5.899 24.825 2.203 1.00 53.66 104 GLY A C 1
ATOM 846 O O . GLY A 1 104 ? 7.095 24.859 2.492 1.00 53.66 104 GLY A O 1
ATOM 847 N N . LEU A 1 105 ? 5.327 25.749 1.424 1.00 50.22 105 LEU A N 1
ATOM 848 C CA . LEU A 1 105 ? 5.993 26.934 0.863 1.00 50.22 105 LEU A CA 1
ATOM 849 C C . LEU A 1 105 ? 5.759 28.226 1.681 1.00 50.22 105 LEU A C 1
ATOM 851 O O . LEU A 1 105 ? 6.141 29.311 1.232 1.00 50.22 105 LEU A O 1
ATOM 855 N N . ARG A 1 106 ? 5.146 28.131 2.868 1.00 39.06 106 ARG A N 1
ATOM 856 C CA . ARG A 1 106 ? 5.004 29.222 3.851 1.00 39.06 106 ARG A CA 1
ATOM 857 C C . ARG A 1 106 ? 5.807 28.950 5.116 1.00 39.06 106 ARG A C 1
ATOM 859 O O . ARG A 1 106 ? 6.266 29.953 5.707 1.00 39.06 106 ARG A O 1
#

Radius of gyration: 15.5 Å; chains: 1; bounding box: 30×46×33 Å

Secondary structure (DSSP, 8-state):
-B-SS-B----EEEEEEEEEETTTEEEEEEEEEEEEE--S--S-S----HHHHHHHTEEEETTTTEEEETTEEEEPPPTT--HHHHHHHHHHHHHHHHHHHHHTT-